Protein AF-A0AB38WZQ0-F1 (afdb_monomer_lite)

Secondary structure (DSSP, 8-state):
----GGGG-SSS-----GGGEEEEEEEEEE-TTS-EEEEEEEEETTS-EEEEEEES-HHHHHHHHHHHHT-

Foldseek 3Di:
DDDDDPLQDDPDGDPDDLQFFPAKDKDWDADPVRQIKIWIWTAGPVRDIDTPDIGRDPVVNVVSRVVSNVD

Radius of gyration: 12.9 Å; chains: 1; bounding box: 24×31×30 Å

Sequence (71 aa):
MTLTVATLFRRRTRRIRPDDVMGIAVSEREDQDGDPYFRAIVSFMDDRQCVVADGHHRNVIDRTAAMVSDA

pLDDT: mean 75.51, std 18.93, range [34.06, 93.69]

Structure (mmCIF, N/CA/C/O backbone):
data_AF-A0AB38WZQ0-F1
#
_entry.id   AF-A0AB38WZQ0-F1
#
loop_
_atom_site.group_PDB
_atom_site.id
_atom_site.type_symbol
_atom_site.label_atom_id
_atom_site.label_alt_id
_atom_site.label_comp_id
_atom_site.label_asym_id
_atom_site.label_entity_id
_atom_site.label_seq_id
_atom_site.pdbx_PDB_ins_code
_atom_site.Cartn_x
_atom_site.Cartn_y
_atom_site.Cartn_z
_atom_site.occupancy
_atom_site.B_iso_or_equiv
_atom_site.auth_seq_id
_atom_site.auth_comp_id
_atom_site.auth_asym_id
_atom_site.auth_atom_id
_atom_site.pdbx_PDB_model_num
ATOM 1 N N . MET A 1 1 ? -7.258 -19.624 11.995 1.00 34.06 1 MET A N 1
ATOM 2 C CA . MET A 1 1 ? -6.056 -19.398 11.164 1.00 34.06 1 MET A CA 1
ATOM 3 C C . MET A 1 1 ? -5.414 -18.109 11.636 1.00 34.06 1 MET A C 1
ATOM 5 O O . MET A 1 1 ? -6.131 -17.136 11.809 1.00 34.06 1 MET A O 1
ATOM 9 N N . THR A 1 2 ? -4.119 -18.127 11.936 1.00 37.34 2 THR A N 1
ATOM 10 C CA . THR A 1 2 ? -3.444 -17.069 12.704 1.00 37.34 2 THR A CA 1
ATOM 11 C C . THR A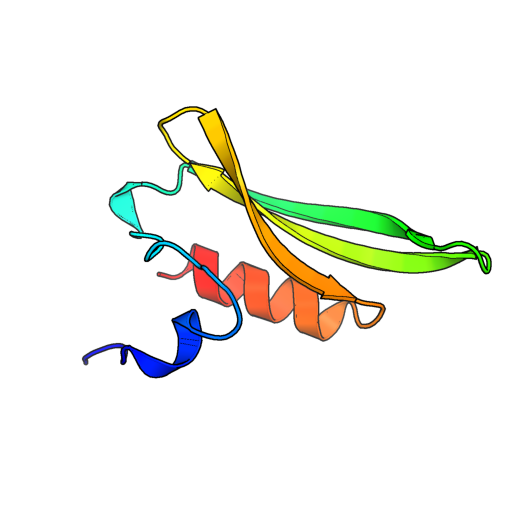 1 2 ? -2.422 -16.383 11.803 1.00 37.34 2 THR A C 1
ATOM 13 O O . THR A 1 2 ? -1.464 -17.024 11.377 1.00 37.34 2 THR A O 1
ATOM 16 N N . LEU A 1 3 ? -2.627 -15.104 11.483 1.00 36.38 3 LEU A N 1
ATOM 17 C CA . LEU A 1 3 ? -1.655 -14.304 10.731 1.00 36.38 3 LEU A CA 1
ATOM 18 C C . LEU A 1 3 ? -0.444 -13.988 11.624 1.00 36.38 3 LEU A C 1
ATOM 20 O O . LEU A 1 3 ? -0.596 -13.562 12.770 1.00 36.38 3 LEU A O 1
ATOM 24 N N . THR A 1 4 ? 0.767 -14.259 11.127 1.00 37.06 4 THR A N 1
ATOM 25 C CA . THR A 1 4 ? 2.008 -14.215 11.912 1.00 37.06 4 THR A CA 1
ATOM 26 C C . THR A 1 4 ? 2.753 -12.881 11.814 1.00 37.06 4 THR A C 1
ATOM 28 O O . THR A 1 4 ? 2.739 -12.166 10.818 1.00 37.06 4 THR A O 1
ATOM 31 N N . VAL A 1 5 ? 3.458 -12.580 12.906 1.00 43.53 5 VAL A N 1
ATOM 32 C CA . VAL A 1 5 ? 4.131 -11.317 13.254 1.00 43.53 5 VAL A CA 1
ATOM 33 C C . VAL A 1 5 ? 5.278 -10.913 12.304 1.00 43.53 5 VAL A C 1
ATOM 35 O O . VAL A 1 5 ? 5.687 -9.755 12.317 1.00 43.53 5 VAL A O 1
ATOM 38 N N . ALA A 1 6 ? 5.796 -11.816 11.467 1.00 38.75 6 ALA A N 1
ATOM 39 C CA . ALA A 1 6 ? 7.008 -11.589 10.670 1.00 38.75 6 ALA A CA 1
ATOM 40 C C . ALA A 1 6 ? 6.829 -10.618 9.482 1.00 38.75 6 ALA A C 1
ATOM 42 O O . ALA A 1 6 ? 7.781 -9.945 9.093 1.00 38.75 6 ALA A O 1
ATOM 43 N N . THR A 1 7 ? 5.621 -10.492 8.928 1.00 45.19 7 THR A N 1
ATOM 44 C CA . THR A 1 7 ? 5.359 -9.717 7.697 1.00 45.19 7 THR A CA 1
ATOM 45 C C . THR A 1 7 ? 5.320 -8.194 7.925 1.00 45.19 7 THR A C 1
ATOM 47 O O . THR A 1 7 ? 5.434 -7.420 6.983 1.00 45.19 7 THR A O 1
ATOM 50 N N . LEU A 1 8 ? 5.220 -7.744 9.182 1.00 42.69 8 LEU A N 1
ATOM 51 C CA . LEU A 1 8 ? 5.048 -6.337 9.582 1.00 42.69 8 LEU A CA 1
ATOM 52 C C . LEU A 1 8 ? 6.362 -5.566 9.842 1.00 42.69 8 LEU A C 1
ATOM 54 O O . LEU A 1 8 ? 6.308 -4.382 10.156 1.00 42.69 8 LEU A O 1
ATOM 58 N N . PHE A 1 9 ? 7.541 -6.199 9.785 1.00 42.56 9 PHE A N 1
ATOM 59 C CA . PHE A 1 9 ? 8.702 -5.762 10.587 1.00 42.56 9 PHE A CA 1
ATOM 60 C C . PHE A 1 9 ? 9.837 -4.972 9.897 1.00 42.56 9 PHE A C 1
ATOM 62 O O . PHE A 1 9 ? 10.824 -4.659 10.565 1.00 42.56 9 PHE A O 1
ATOM 69 N N . ARG A 1 10 ? 9.798 -4.634 8.598 1.00 40.41 10 ARG A N 1
ATOM 70 C CA . ARG A 1 10 ? 11.066 -4.292 7.908 1.00 40.41 10 ARG A CA 1
ATOM 71 C C .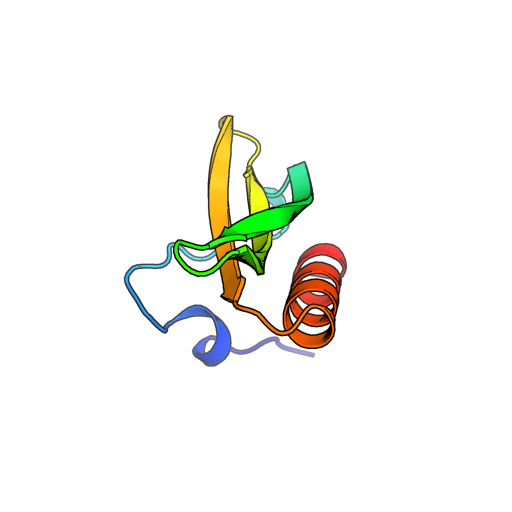 ARG A 1 10 ? 11.671 -2.899 8.155 1.00 40.41 10 ARG A C 1
ATOM 73 O O . ARG A 1 10 ? 12.820 -2.728 7.767 1.00 40.41 10 ARG A O 1
ATOM 80 N N . ARG A 1 11 ? 11.024 -1.939 8.834 1.00 41.97 11 ARG A N 1
ATOM 81 C CA . ARG A 1 11 ? 11.695 -0.742 9.417 1.00 41.97 11 ARG A CA 1
ATOM 82 C C . ARG A 1 11 ? 10.690 0.117 10.203 1.00 41.97 11 ARG A C 1
ATOM 84 O O . ARG A 1 11 ? 9.908 0.844 9.613 1.00 41.97 11 ARG A O 1
ATOM 91 N N . ARG A 1 12 ? 10.748 0.073 11.544 1.00 46.22 12 ARG A N 1
ATOM 92 C CA . ARG A 1 12 ? 10.035 0.990 12.477 1.00 46.22 12 ARG A CA 1
ATOM 93 C C . ARG A 1 12 ? 8.510 1.107 12.282 1.00 46.22 12 ARG A C 1
ATOM 95 O O . ARG A 1 12 ? 7.936 2.187 12.386 1.00 46.22 12 ARG A O 1
ATOM 102 N N . THR A 1 13 ? 7.835 -0.006 12.055 1.00 48.19 13 THR A N 1
ATOM 103 C CA . THR A 1 13 ? 6.407 -0.040 11.731 1.00 48.19 13 THR A CA 1
ATOM 104 C C . THR A 1 13 ? 5.587 -0.476 12.942 1.00 48.19 13 THR A C 1
ATOM 106 O O . THR A 1 13 ? 5.620 -1.630 13.370 1.00 48.19 13 THR A O 1
ATOM 109 N N . ARG A 1 14 ? 4.852 0.482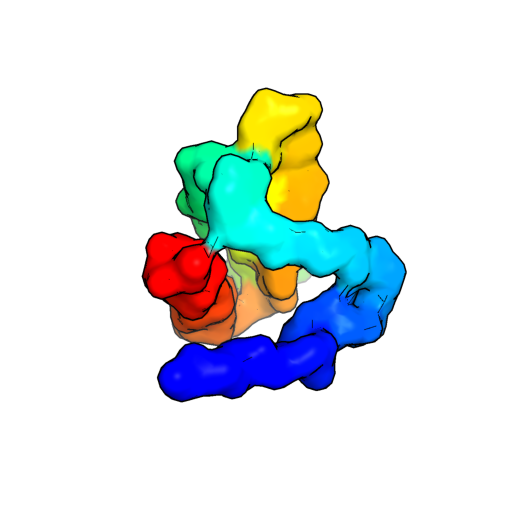 13.526 1.00 51.47 14 ARG A N 1
ATOM 110 C CA . ARG A 1 14 ? 3.710 0.215 14.415 1.00 51.47 14 ARG A CA 1
ATOM 111 C C . ARG A 1 14 ? 2.862 -0.898 13.791 1.00 51.47 14 ARG A C 1
ATOM 113 O O . ARG A 1 14 ? 2.593 -0.856 12.594 1.00 51.47 14 ARG A O 1
ATOM 120 N N . ARG A 1 15 ? 2.439 -1.877 14.598 1.00 59.44 15 ARG A N 1
ATOM 121 C CA . ARG A 1 15 ? 1.447 -2.870 14.167 1.00 59.44 15 ARG A CA 1
ATOM 122 C C . ARG A 1 15 ? 0.204 -2.117 13.698 1.00 59.44 15 ARG A C 1
ATOM 124 O O . ARG A 1 15 ? -0.427 -1.448 14.511 1.00 59.44 15 ARG A O 1
ATOM 131 N N . ILE A 1 16 ? -0.096 -2.215 12.409 1.00 61.72 16 ILE A N 1
ATOM 132 C CA . ILE A 1 16 ? -1.351 -1.750 11.826 1.00 61.72 16 ILE A CA 1
ATOM 133 C C . ILE A 1 16 ? -2.410 -2.724 12.321 1.00 61.72 16 ILE A C 1
ATOM 135 O O . ILE A 1 16 ? -2.336 -3.913 12.009 1.00 61.72 16 ILE A O 1
ATOM 139 N N . ARG A 1 17 ? -3.310 -2.259 13.187 1.00 66.81 17 ARG A N 1
ATOM 140 C CA . ARG A 1 17 ? -4.481 -3.048 13.561 1.00 66.81 17 ARG A CA 1
ATOM 141 C C . ARG A 1 17 ? -5.538 -2.825 12.482 1.00 66.81 17 ARG A C 1
ATOM 143 O O . ARG A 1 17 ? -5.751 -1.664 12.146 1.00 66.81 17 ARG A O 1
ATOM 150 N N . PRO A 1 18 ? -6.184 -3.884 11.976 1.00 65.19 18 PRO A N 1
ATOM 151 C CA . PRO A 1 18 ? -7.298 -3.766 11.036 1.00 65.19 18 PRO A CA 1
ATOM 152 C C . PRO A 1 18 ? -8.354 -2.758 11.487 1.00 65.19 18 PRO A C 1
ATOM 154 O O . PRO A 1 18 ? -8.722 -1.867 10.733 1.00 65.19 18 PRO A O 1
ATOM 157 N N . ASP A 1 19 ? -8.727 -2.824 12.769 1.00 67.25 19 ASP A N 1
ATOM 158 C CA . ASP A 1 19 ? -9.736 -1.952 13.381 1.00 67.25 19 ASP A CA 1
ATOM 159 C C . ASP A 1 19 ? -9.377 -0.457 13.330 1.00 67.25 19 ASP A C 1
ATOM 161 O O . ASP A 1 19 ? -10.257 0.393 13.430 1.00 67.25 19 ASP A O 1
ATOM 165 N N . ASP A 1 20 ? -8.090 -0.126 13.187 1.00 72.88 20 ASP A N 1
ATOM 166 C CA . ASP A 1 20 ? -7.612 1.254 13.133 1.00 72.88 20 ASP A CA 1
ATOM 167 C C . ASP A 1 20 ? -7.526 1.782 11.687 1.00 72.88 20 ASP A C 1
ATOM 169 O O . ASP A 1 20 ? -7.232 2.963 11.502 1.00 72.88 20 ASP A O 1
ATOM 173 N N . VAL A 1 21 ? -7.749 0.944 10.663 1.00 77.06 21 VAL A N 1
ATOM 174 C CA . VAL A 1 21 ? -7.641 1.306 9.241 1.00 77.06 21 VAL A CA 1
ATOM 175 C C . VAL A 1 21 ? -8.963 1.874 8.729 1.00 77.06 21 VAL A C 1
ATOM 177 O O . VAL A 1 21 ? -9.987 1.202 8.716 1.00 77.06 21 VAL A O 1
ATOM 180 N N . MET A 1 22 ? -8.932 3.109 8.232 1.00 84.75 22 MET A N 1
ATOM 181 C CA . MET A 1 22 ? -10.067 3.712 7.525 1.00 84.75 22 MET A CA 1
ATOM 182 C C . MET A 1 22 ? -10.100 3.358 6.043 1.00 84.75 22 MET A C 1
ATOM 184 O O . MET A 1 22 ? -11.164 3.329 5.428 1.00 84.75 22 MET A O 1
ATOM 188 N N . GLY A 1 23 ? -8.933 3.144 5.446 1.00 84.56 23 GLY A N 1
ATOM 189 C CA . GLY A 1 23 ? -8.843 2.805 4.039 1.00 84.56 23 GLY A CA 1
ATOM 190 C C . GLY A 1 23 ? -7.415 2.771 3.536 1.00 84.56 23 GLY A C 1
ATOM 191 O O . GLY A 1 23 ? -6.469 3.172 4.218 1.00 84.56 23 GLY A O 1
ATOM 192 N N . ILE A 1 24 ? -7.278 2.299 2.305 1.00 87.94 24 ILE A N 1
ATOM 193 C CA . ILE A 1 24 ? -6.012 2.235 1.594 1.00 87.94 24 ILE A CA 1
ATOM 194 C C . ILE A 1 24 ? -6.155 2.895 0.227 1.00 87.9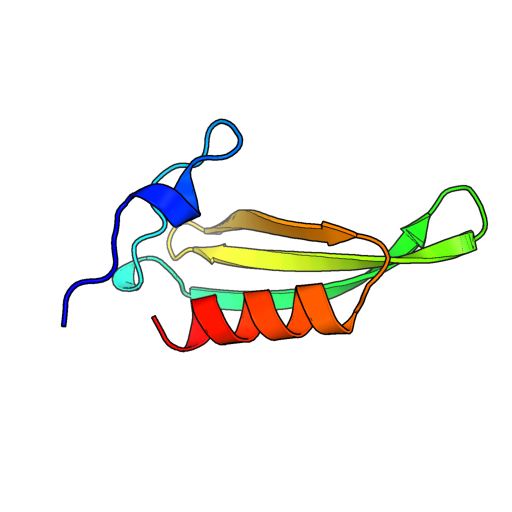4 24 ILE A C 1
ATOM 196 O O . ILE A 1 24 ? -7.155 2.714 -0.463 1.00 87.94 24 ILE A O 1
ATOM 200 N N . ALA A 1 25 ? -5.149 3.673 -0.157 1.00 90.00 25 ALA A N 1
ATOM 201 C CA . ALA A 1 25 ? -5.070 4.318 -1.456 1.00 90.00 25 ALA A CA 1
ATOM 202 C C . ALA A 1 25 ? -3.754 3.955 -2.143 1.00 90.00 25 ALA A C 1
ATOM 204 O O . ALA A 1 25 ? -2.692 3.943 -1.515 1.00 90.00 25 ALA A O 1
ATOM 205 N N . VAL A 1 26 ? -3.821 3.691 -3.447 1.00 89.94 26 VAL A N 1
ATOM 206 C CA . VAL A 1 26 ? -2.642 3.562 -4.305 1.00 89.94 26 VAL A CA 1
ATOM 207 C C . VAL A 1 26 ? -2.492 4.855 -5.092 1.00 89.94 26 VAL A C 1
ATOM 209 O O . VAL A 1 26 ? -3.429 5.318 -5.737 1.00 89.94 26 VAL A O 1
ATOM 212 N N . SER A 1 27 ? -1.308 5.448 -5.005 1.00 91.38 27 SER A N 1
ATOM 213 C CA . SER A 1 27 ? -0.931 6.647 -5.748 1.00 91.38 27 SER A CA 1
ATOM 214 C C . SER A 1 27 ? 0.162 6.317 -6.751 1.00 91.38 27 SER A C 1
ATOM 216 O O . SER A 1 27 ? 1.059 5.527 -6.459 1.00 91.38 27 SER A O 1
ATOM 218 N N . GLU A 1 28 ? 0.075 6.946 -7.914 1.00 93.69 28 GLU A N 1
ATOM 219 C CA . GLU A 1 28 ? 1.069 6.898 -8.980 1.00 93.69 28 GLU A CA 1
ATOM 220 C C . GLU A 1 28 ? 1.754 8.267 -9.065 1.00 93.69 28 GLU A C 1
ATOM 222 O O . GLU A 1 28 ? 1.100 9.309 -8.968 1.00 93.69 28 GLU A O 1
ATOM 227 N N . ARG A 1 29 ? 3.081 8.260 -9.157 1.00 90.19 29 ARG A N 1
ATOM 228 C CA . ARG A 1 29 ? 3.948 9.430 -9.320 1.00 90.19 29 ARG A CA 1
ATOM 229 C C . ARG A 1 29 ? 5.050 9.089 -10.313 1.00 90.19 29 ARG A C 1
ATOM 231 O O . ARG A 1 29 ? 5.233 7.928 -10.647 1.00 90.19 29 ARG A O 1
ATOM 238 N N . GLU A 1 30 ? 5.802 10.091 -10.728 1.00 93.44 30 GLU A N 1
ATOM 239 C CA . GLU A 1 30 ? 7.062 9.906 -11.446 1.00 93.44 30 GLU A CA 1
ATOM 240 C C . GLU A 1 30 ? 8.216 10.079 -10.453 1.00 93.44 30 GLU A C 1
ATOM 242 O O . GLU A 1 30 ? 8.119 10.866 -9.499 1.00 93.44 30 GLU A O 1
ATOM 247 N N . ASP A 1 31 ? 9.281 9.303 -10.625 1.00 89.69 31 ASP A N 1
ATOM 248 C CA . ASP A 1 31 ? 10.527 9.517 -9.898 1.00 89.69 31 ASP A CA 1
ATOM 249 C C . ASP A 1 31 ? 11.395 10.602 -10.571 1.00 89.69 31 ASP A C 1
ATOM 251 O O . ASP A 1 31 ? 10.918 11.396 -11.380 1.00 89.69 31 ASP A O 1
ATOM 255 N N . GLN A 1 32 ? 12.672 10.698 -10.190 1.00 86.44 32 GLN A N 1
ATOM 256 C CA . GLN A 1 32 ? 13.576 11.715 -10.742 1.00 86.44 32 GLN A CA 1
ATOM 257 C C . GLN A 1 32 ? 13.968 11.451 -12.203 1.00 86.44 32 GLN A C 1
ATOM 259 O O . GLN A 1 32 ? 14.379 12.390 -12.883 1.00 86.44 32 GLN A O 1
ATOM 264 N N . ASP A 1 33 ? 13.814 10.213 -12.674 1.00 91.50 33 ASP A N 1
ATOM 265 C CA . ASP A 1 33 ? 14.132 9.785 -14.035 1.00 91.50 33 ASP A CA 1
ATOM 266 C C . ASP A 1 33 ? 12.889 9.811 -14.950 1.00 91.50 33 ASP A C 1
ATOM 268 O O . ASP A 1 33 ? 12.994 9.595 -16.158 1.00 91.50 33 ASP A O 1
ATOM 272 N N . GLY A 1 34 ? 11.717 10.148 -14.395 1.00 92.62 34 GLY A N 1
ATOM 273 C CA . GLY A 1 34 ? 10.435 10.134 -15.101 1.00 92.62 34 GLY A CA 1
ATOM 274 C C . GLY A 1 34 ? 9.788 8.748 -15.143 1.00 92.62 34 GLY A C 1
ATOM 275 O O . GLY A 1 34 ? 8.790 8.561 -15.838 1.00 92.62 34 GLY A O 1
ATOM 276 N N . ASP A 1 35 ? 10.333 7.775 -14.408 1.00 92.31 35 ASP A N 1
ATOM 277 C CA . ASP A 1 35 ? 9.788 6.428 -14.362 1.00 92.31 35 ASP A CA 1
ATOM 278 C C . ASP A 1 35 ? 8.576 6.366 -13.418 1.00 92.31 35 ASP A C 1
ATOM 280 O O . ASP A 1 35 ? 8.590 6.957 -12.328 1.00 92.31 35 ASP A O 1
ATOM 284 N N . PRO A 1 36 ? 7.524 5.602 -13.775 1.00 91.00 36 PRO A N 1
ATOM 285 C CA . PRO A 1 36 ? 6.381 5.401 -12.901 1.00 91.00 36 PRO A CA 1
ATOM 286 C C . PRO A 1 36 ? 6.801 4.801 -11.557 1.00 91.00 36 PRO A C 1
ATOM 288 O O . PRO A 1 36 ? 7.443 3.749 -11.478 1.00 91.00 36 PRO A O 1
ATOM 291 N N . TYR A 1 37 ? 6.383 5.459 -10.485 1.00 91.69 37 TYR A N 1
ATOM 292 C CA . TYR A 1 37 ? 6.629 5.097 -9.103 1.00 91.69 37 TYR A CA 1
ATOM 293 C C . TYR A 1 37 ? 5.314 5.073 -8.331 1.00 91.69 37 TYR A C 1
ATOM 295 O O . TYR A 1 37 ? 4.579 6.057 -8.239 1.00 91.69 37 TYR A O 1
ATOM 303 N N . PHE A 1 38 ? 5.016 3.928 -7.737 1.00 93.00 38 PHE A N 1
ATOM 304 C CA . PHE A 1 38 ? 3.740 3.654 -7.098 1.00 93.00 38 PHE A CA 1
ATOM 305 C C . PHE A 1 38 ? 3.909 3.588 -5.587 1.00 93.00 38 PHE A C 1
ATOM 307 O O . PHE A 1 38 ? 4.933 3.130 -5.076 1.00 93.00 38 PHE A O 1
ATOM 314 N N . ARG A 1 39 ? 2.884 4.016 -4.852 1.00 91.25 39 ARG A N 1
ATOM 315 C CA . ARG A 1 39 ? 2.876 3.999 -3.389 1.00 91.25 39 ARG A CA 1
ATOM 316 C C . ARG A 1 39 ? 1.503 3.625 -2.848 1.00 91.25 39 ARG A C 1
ATOM 318 O O . ARG A 1 39 ? 0.525 4.308 -3.148 1.00 91.25 39 ARG A O 1
ATOM 325 N N . ALA A 1 40 ? 1.458 2.596 -2.005 1.00 89.00 40 ALA A N 1
ATOM 326 C CA . ALA A 1 40 ? 0.297 2.220 -1.205 1.00 89.00 40 ALA A CA 1
ATOM 327 C C . ALA A 1 40 ? 0.351 2.914 0.162 1.00 89.00 40 ALA A C 1
ATOM 329 O O . ALA A 1 40 ? 1.315 2.758 0.922 1.00 89.00 40 ALA A O 1
ATOM 330 N N . ILE A 1 41 ? -0.696 3.675 0.471 1.00 89.75 41 ILE A N 1
ATOM 331 C CA . ILE A 1 41 ? -0.827 4.481 1.683 1.00 89.75 41 ILE A CA 1
ATOM 332 C C . ILE A 1 41 ? -2.071 4.026 2.437 1.00 89.75 41 ILE A C 1
ATOM 334 O O . ILE A 1 41 ? -3.173 4.058 1.897 1.00 89.75 41 ILE A O 1
ATOM 338 N N . VAL A 1 42 ? -1.885 3.630 3.690 1.00 87.38 42 VAL A N 1
ATOM 339 C CA . VAL A 1 42 ? -2.964 3.324 4.631 1.00 87.38 42 VAL A CA 1
ATOM 340 C C . VAL A 1 42 ? -3.305 4.581 5.415 1.00 87.38 42 VAL A C 1
ATOM 342 O O . VAL A 1 42 ? -2.399 5.218 5.955 1.00 87.38 42 VAL A O 1
ATOM 345 N N . SER A 1 43 ? -4.591 4.902 5.502 1.00 87.81 43 SER A N 1
ATOM 346 C CA . SER A 1 43 ? -5.139 5.945 6.370 1.00 87.81 43 SER A CA 1
ATOM 347 C C . SER A 1 43 ? -5.762 5.307 7.607 1.00 87.81 43 SER A C 1
ATOM 349 O O . SER A 1 43 ? -6.485 4.316 7.494 1.00 87.81 43 SER A O 1
ATOM 351 N N . PHE A 1 44 ? -5.493 5.879 8.777 1.00 84.69 44 PHE A N 1
ATOM 352 C CA . PHE A 1 44 ? -6.009 5.409 10.062 1.00 84.69 44 PHE A CA 1
ATOM 353 C C . PHE A 1 44 ? -7.128 6.309 10.590 1.00 84.69 44 PHE A C 1
ATOM 355 O O . PHE A 1 44 ? -7.267 7.447 10.150 1.00 84.69 44 PHE A O 1
ATOM 362 N N . MET A 1 45 ? -7.882 5.820 11.578 1.00 80.38 45 MET A N 1
ATOM 363 C CA . MET A 1 45 ? -8.943 6.594 12.242 1.00 80.38 45 MET A CA 1
ATOM 364 C C . MET A 1 45 ? -8.442 7.839 12.987 1.00 80.38 45 MET A C 1
ATOM 366 O O . MET A 1 45 ? -9.227 8.739 13.261 1.00 80.38 45 MET A O 1
ATOM 370 N N . ASP A 1 46 ? -7.154 7.906 13.332 1.00 83.56 46 ASP A N 1
ATOM 371 C CA . ASP A 1 46 ? -6.541 9.065 13.990 1.00 83.56 46 ASP A CA 1
ATOM 372 C C . ASP A 1 46 ? -5.945 10.081 12.996 1.00 83.56 46 ASP A C 1
ATOM 374 O O . ASP A 1 46 ? -5.012 10.810 13.342 1.00 83.56 46 ASP A O 1
ATOM 378 N N . ASP A 1 47 ? -6.448 10.086 11.754 1.00 79.25 47 ASP A N 1
ATOM 379 C CA . ASP A 1 47 ? -5.987 10.888 10.610 1.00 79.25 47 ASP A CA 1
ATOM 380 C C . ASP A 1 47 ? -4.507 10.685 10.238 1.00 79.25 47 ASP A C 1
ATOM 382 O O . ASP A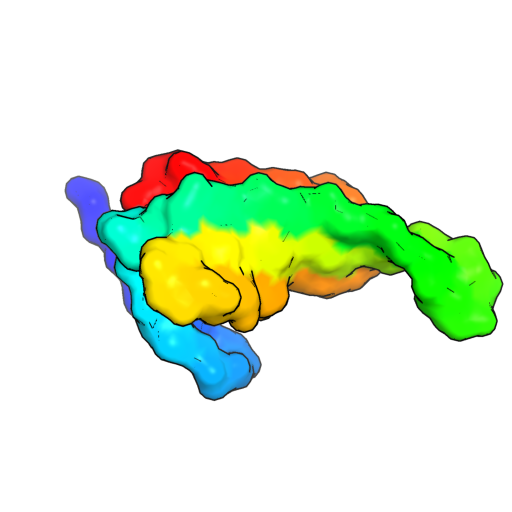 1 47 ? -3.942 11.415 9.415 1.00 79.25 47 ASP A O 1
ATOM 386 N N . ARG A 1 48 ? -3.836 9.675 10.805 1.00 83.44 48 ARG A N 1
ATOM 387 C CA . ARG A 1 48 ? -2.472 9.336 10.395 1.00 83.44 48 ARG A CA 1
ATOM 388 C C . ARG A 1 48 ? -2.486 8.597 9.069 1.00 83.44 48 ARG A C 1
ATOM 390 O O . ARG A 1 48 ? -3.432 7.899 8.718 1.00 83.44 48 ARG A O 1
ATOM 397 N N . GLN A 1 49 ? -1.368 8.703 8.361 1.00 84.81 49 GLN A N 1
ATOM 398 C CA . GLN A 1 49 ? -1.107 7.942 7.148 1.00 84.81 49 GLN A CA 1
ATOM 399 C C . GLN A 1 49 ? 0.218 7.192 7.265 1.00 84.81 49 GLN A C 1
ATOM 401 O O . GLN A 1 49 ? 1.183 7.697 7.844 1.00 84.81 49 GLN A O 1
ATOM 406 N N . CYS A 1 50 ? 0.279 5.980 6.716 1.00 83.88 50 CYS A N 1
ATOM 407 C CA . CYS A 1 50 ? 1.496 5.178 6.664 1.00 83.88 50 CYS A CA 1
ATOM 408 C C . CYS A 1 50 ? 1.686 4.574 5.276 1.00 83.88 50 CYS A C 1
ATOM 410 O O . CYS A 1 50 ? 0.760 4.012 4.695 1.00 83.88 50 CYS A O 1
ATOM 412 N N . VAL A 1 51 ? 2.908 4.671 4.759 1.00 85.25 51 VAL A N 1
ATOM 413 C CA . VAL A 1 51 ? 3.302 3.988 3.528 1.00 85.25 51 VAL A CA 1
ATOM 414 C C . VAL A 1 51 ? 3.601 2.534 3.857 1.00 85.25 51 VAL A C 1
ATOM 416 O O . VAL A 1 51 ? 4.504 2.253 4.644 1.00 85.25 51 VAL A O 1
ATOM 419 N N . VAL A 1 52 ? 2.848 1.621 3.251 1.00 83.81 52 VAL A N 1
ATOM 420 C CA . VAL A 1 52 ? 2.996 0.174 3.480 1.00 83.81 52 VAL A CA 1
ATOM 421 C C . VAL A 1 52 ? 3.753 -0.527 2.359 1.00 83.81 52 VAL A C 1
ATOM 423 O O . VAL A 1 52 ? 4.369 -1.563 2.597 1.00 83.81 52 VAL A O 1
ATOM 426 N N . ALA A 1 53 ? 3.755 0.056 1.161 1.00 86.62 53 ALA A N 1
ATOM 427 C CA . ALA A 1 53 ? 4.589 -0.370 0.048 1.00 86.62 53 ALA A CA 1
ATOM 428 C C . ALA A 1 53 ? 4.848 0.797 -0.904 1.00 86.62 53 ALA A C 1
ATOM 430 O O . ALA A 1 53 ? 3.967 1.630 -1.127 1.00 86.62 53 ALA A O 1
ATOM 431 N N . ASP A 1 54 ? 6.037 0.829 -1.492 1.00 91.50 54 ASP A N 1
ATOM 432 C CA . ASP A 1 54 ? 6.386 1.723 -2.585 1.00 91.50 54 ASP A CA 1
ATOM 433 C C . ASP A 1 54 ? 7.385 1.079 -3.559 1.00 91.50 54 ASP A C 1
ATOM 435 O O . ASP A 1 54 ? 8.078 0.114 -3.224 1.00 91.50 54 ASP A O 1
ATOM 439 N N . GLY A 1 55 ? 7.388 1.549 -4.808 1.00 91.12 55 GLY A N 1
ATOM 440 C CA . GLY A 1 55 ? 8.276 1.047 -5.854 1.00 91.12 55 GLY A CA 1
ATOM 441 C C . GLY A 1 55 ? 7.708 1.152 -7.268 1.00 91.12 55 GLY A C 1
ATOM 442 O O . GLY A 1 55 ? 6.575 1.570 -7.480 1.00 91.12 55 GLY A O 1
ATOM 443 N N . HIS A 1 56 ? 8.496 0.707 -8.245 1.00 92.19 56 HIS A N 1
ATOM 444 C CA . HIS A 1 56 ? 8.162 0.787 -9.676 1.00 92.19 56 HIS A CA 1
ATOM 445 C C . HIS A 1 56 ? 7.232 -0.330 -10.173 1.00 92.19 56 HIS A C 1
ATOM 447 O O . HIS A 1 56 ? 6.711 -0.288 -11.284 1.00 92.19 56 HIS A O 1
ATOM 453 N N . HIS A 1 57 ? 7.002 -1.364 -9.362 1.00 91.50 57 HIS A N 1
ATOM 454 C CA . HIS A 1 57 ? 6.200 -2.517 -9.764 1.00 91.50 57 HIS A CA 1
ATOM 455 C C . HIS A 1 57 ? 4.759 -2.393 -9.269 1.00 91.50 57 HIS A C 1
ATOM 457 O O . HIS A 1 57 ? 4.435 -2.865 -8.178 1.00 91.50 57 HIS A O 1
ATOM 463 N N . ARG A 1 58 ? 3.875 -1.839 -10.108 1.00 91.12 58 ARG A N 1
ATOM 464 C CA . ARG A 1 58 ? 2.443 -1.671 -9.803 1.00 91.12 58 ARG A CA 1
ATOM 465 C C . ARG A 1 58 ? 1.782 -2.933 -9.240 1.00 91.12 58 ARG A C 1
ATOM 467 O O . ARG A 1 58 ? 1.145 -2.871 -8.197 1.00 91.12 58 ARG A O 1
ATOM 474 N N . ASN A 1 59 ? 2.034 -4.096 -9.845 1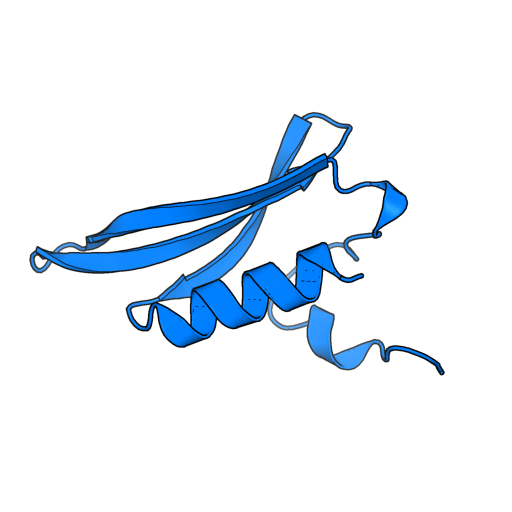.00 92.12 59 ASN A N 1
ATOM 475 C CA . ASN A 1 59 ? 1.462 -5.373 -9.395 1.00 92.12 59 ASN A CA 1
ATOM 476 C C . ASN A 1 59 ? 1.825 -5.727 -7.939 1.00 92.12 59 ASN A C 1
ATOM 478 O O . ASN A 1 59 ? 1.035 -6.355 -7.238 1.00 92.12 59 ASN A O 1
ATOM 482 N N . VAL A 1 60 ? 3.023 -5.349 -7.477 1.00 87.94 60 VAL A N 1
ATOM 483 C CA . VAL A 1 60 ? 3.461 -5.580 -6.089 1.00 87.94 60 VAL A CA 1
ATOM 484 C C . VAL A 1 60 ? 2.723 -4.640 -5.136 1.00 87.94 60 VAL A C 1
ATOM 486 O O . VAL A 1 60 ? 2.317 -5.062 -4.050 1.00 87.94 60 VAL A O 1
ATOM 489 N N . ILE A 1 61 ? 2.513 -3.390 -5.553 1.00 91.00 61 ILE A N 1
ATOM 490 C CA . ILE A 1 61 ? 1.789 -2.382 -4.774 1.00 91.00 61 ILE A CA 1
ATOM 491 C C . ILE A 1 61 ? 0.310 -2.749 -4.653 1.00 91.00 61 ILE A C 1
ATOM 493 O O . ILE A 1 61 ? -0.191 -2.833 -3.534 1.00 91.00 61 ILE A O 1
ATOM 497 N N . ASP A 1 62 ? -0.350 -3.072 -5.765 1.00 88.25 62 ASP A N 1
ATOM 498 C CA . ASP A 1 62 ? -1.765 -3.460 -5.790 1.00 88.25 62 ASP A CA 1
ATOM 499 C C . ASP A 1 62 ? -2.014 -4.723 -4.953 1.00 88.25 62 ASP A C 1
ATOM 501 O O . ASP A 1 62 ? -2.944 -4.774 -4.147 1.00 88.25 62 ASP A O 1
ATOM 505 N N . ARG A 1 63 ? -1.129 -5.726 -5.058 1.00 86.12 63 ARG A N 1
ATOM 506 C CA . ARG A 1 63 ? -1.214 -6.942 -4.236 1.00 86.12 63 ARG A CA 1
ATOM 507 C C . ARG A 1 63 ? -1.054 -6.642 -2.748 1.00 86.12 63 ARG A C 1
ATOM 509 O O . ARG A 1 63 ? -1.769 -7.220 -1.934 1.00 86.12 63 ARG A O 1
ATOM 516 N N . THR A 1 64 ? -0.120 -5.764 -2.387 1.00 82.56 64 THR A N 1
ATOM 517 C CA . THR A 1 64 ? 0.072 -5.377 -0.983 1.00 82.56 64 THR A CA 1
ATOM 518 C C . THR A 1 64 ? -1.138 -4.606 -0.469 1.00 82.56 64 THR A C 1
ATOM 520 O O . THR A 1 64 ? -1.567 -4.834 0.659 1.00 82.56 64 THR A O 1
ATOM 523 N N . ALA A 1 65 ? -1.729 -3.748 -1.302 1.00 83.69 65 ALA A N 1
ATOM 524 C CA . ALA A 1 65 ? -2.914 -2.998 -0.928 1.00 83.69 65 ALA A CA 1
ATOM 525 C C . ALA A 1 65 ? -4.126 -3.907 -0.677 1.00 83.69 65 ALA A C 1
ATOM 527 O O . ALA A 1 65 ? -4.794 -3.765 0.346 1.00 83.69 65 ALA A O 1
ATOM 528 N N . ALA A 1 66 ? -4.347 -4.896 -1.546 1.00 83.44 66 ALA A N 1
ATOM 529 C CA . ALA A 1 66 ? -5.388 -5.903 -1.355 1.00 83.44 66 ALA A CA 1
ATOM 530 C C . ALA A 1 66 ? -5.198 -6.690 -0.046 1.00 83.44 66 ALA A C 1
ATOM 532 O O . ALA A 1 66 ? -6.141 -6.850 0.719 1.00 83.44 66 ALA A O 1
ATOM 533 N N . MET A 1 67 ? -3.962 -7.097 0.275 1.00 79.81 67 MET A N 1
ATOM 534 C CA . MET A 1 67 ? -3.669 -7.823 1.519 1.00 79.81 67 MET A CA 1
ATOM 535 C C . MET A 1 67 ? -3.966 -7.022 2.792 1.00 79.81 67 MET A C 1
ATOM 537 O O . MET A 1 67 ? -4.233 -7.625 3.827 1.00 79.81 67 MET A O 1
ATOM 541 N N . VAL A 1 68 ? -3.869 -5.691 2.740 1.00 73.69 68 VAL A N 1
ATOM 542 C CA . VAL A 1 68 ? -4.214 -4.826 3.877 1.00 73.69 68 VAL A CA 1
ATOM 543 C C . VAL A 1 68 ? -5.721 -4.578 3.949 1.00 73.69 68 VAL A C 1
ATOM 545 O O . VAL A 1 68 ? -6.243 -4.460 5.046 1.00 73.69 68 VAL A O 1
ATOM 548 N N . SER A 1 69 ? -6.416 -4.512 2.809 1.00 67.75 69 SER A N 1
ATOM 549 C CA . SER A 1 69 ? -7.871 -4.319 2.771 1.00 67.75 69 SER A CA 1
ATOM 550 C C . SER A 1 69 ? -8.671 -5.558 3.192 1.00 67.75 69 SER A C 1
ATOM 552 O O . SER A 1 69 ? -9.805 -5.406 3.634 1.00 67.75 69 SER A O 1
ATOM 554 N N . ASP A 1 70 ? -8.112 -6.759 3.019 1.00 61.12 70 ASP A N 1
ATOM 555 C CA . ASP A 1 70 ? -8.741 -8.031 3.411 1.00 61.12 70 ASP A CA 1
ATOM 556 C C . ASP A 1 70 ? -8.510 -8.399 4.897 1.00 61.12 70 ASP A C 1
ATOM 558 O O . ASP A 1 70 ? -9.070 -9.391 5.372 1.00 61.12 70 ASP A O 1
ATOM 562 N N . ALA A 1 71 ? -7.644 -7.665 5.607 1.00 55.00 71 ALA A N 1
ATOM 563 C CA . ALA A 1 71 ? -7.216 -7.941 6.985 1.00 55.00 71 ALA A CA 1
ATOM 564 C C . ALA A 1 71 ? -8.077 -7.211 8.017 1.00 55.00 71 ALA A C 1
ATOM 566 O O . ALA A 1 71 ? -8.264 -7.800 9.109 1.00 55.00 71 ALA A O 1
#